Protein AF-A0A4U0WT68-F1 (afdb_monomer)

Solvent-accessible surface area (backbone atoms only — not comparable to full-atom values): 8022 Å² total; per-residue (Å²): 133,86,42,60,39,76,16,53,36,69,42,8,22,50,36,55,20,51,53,49,42,32,51,44,31,33,75,77,68,73,50,48,99,60,78,65,64,51,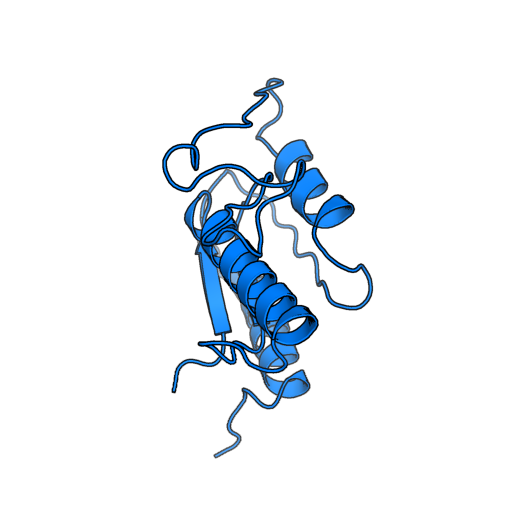65,46,65,42,76,22,41,46,52,36,45,24,89,48,85,81,48,56,47,96,68,36,34,51,66,93,40,69,89,49,73,76,79,83,84,77,66,94,48,58,72,42,35,50,46,27,50,73,75,75,43,59,81,91,79,60,84,92,83,87,75,97,72,71,99,65,83,78,82,53,64,80,52,43,55,65,51,50,55,56,53,54,48,52,27,49,78,60,68,61,51,81,83,129

pLDDT: mean 89.85, std 10.81, range [50.69, 98.0]

Secondary structure (DSSP, 8-state):
---EEEEETHHHHHHHHHHHHHHHHHHHHS--S----EEEEES--SSEEE-STTT--TTEEEGGGTT------SS-SHHHHHHHHHHHS-TTS------S-SSS---SHHHHHHHHHHHHHHHHHTT-----

Nearest PDB structures (foldseek):
  1kyv-assembly1_E  TM=3.734E-01  e=6.708E+00  Schizosaccharomyces pombe
  1kz1-assembly1_C  TM=3.435E-01  e=7.633E+00  Schizosaccharomyces pombe

InterPro domains:
  IPR005645 Serine hydrolase domain [PF03959] (1-114)
  IPR029058 Alpha/Beta hydrolase fold [G3DSA:3.40.50.1820] (1-127)
  IPR050593 Lovastatin nonaketide synthase thioesterase [PTHR48070] (1-123)

Radius of gyration: 15.25 Å; Cα contacts (8 Å, |Δi|>4): 169; chains: 1; bounding box: 46×28×42 Å

Structure (mmCIF, N/CA/C/O backbone):
data_AF-A0A4U0WT68-F1
#
_entry.id   AF-A0A4U0WT68-F1
#
loop_
_atom_site.group_PDB
_atom_site.id
_atom_site.type_symbol
_atom_site.label_atom_id
_atom_site.label_alt_id
_atom_site.label_comp_id
_atom_site.label_asym_id
_atom_site.label_entity_id
_atom_site.label_seq_id
_atom_site.pdbx_PDB_ins_code
_atom_site.Cartn_x
_atom_site.Cartn_y
_atom_site.Cartn_z
_atom_site.occupancy
_atom_site.B_iso_or_equiv
_atom_site.auth_seq_id
_atom_site.auth_comp_id
_atom_site.auth_asym_id
_atom_site.auth_atom_id
_atom_site.pdbx_PDB_model_num
ATOM 1 N N . PRO A 1 1 ? -17.561 8.063 -5.131 1.00 72.44 1 PRO A N 1
ATOM 2 C CA . PRO A 1 1 ? -16.530 8.262 -4.079 1.00 72.44 1 PRO A CA 1
ATOM 3 C C . PRO A 1 1 ? -15.231 7.573 -4.514 1.00 72.44 1 PRO A C 1
ATOM 5 O O . PRO A 1 1 ? -15.295 6.696 -5.372 1.00 72.44 1 PRO A O 1
ATOM 8 N N . TRP A 1 2 ? -14.079 7.973 -3.969 1.00 83.56 2 TRP A N 1
ATOM 9 C CA . TRP A 1 2 ? -12.798 7.309 -4.238 1.00 83.56 2 TRP A CA 1
ATOM 10 C C . TRP A 1 2 ? -12.753 5.946 -3.540 1.00 83.56 2 TRP A C 1
ATOM 12 O O . TRP A 1 2 ? -13.122 5.848 -2.375 1.00 83.56 2 TRP A O 1
ATOM 22 N N . VAL A 1 3 ? -12.321 4.907 -4.256 1.00 91.00 3 VAL A N 1
ATOM 23 C CA . VAL A 1 3 ? -12.388 3.503 -3.797 1.00 91.00 3 VAL A CA 1
ATOM 24 C C . VAL A 1 3 ? -11.017 2.846 -3.641 1.00 91.00 3 VAL A C 1
ATOM 26 O O . VAL A 1 3 ? -10.904 1.816 -2.988 1.00 91.00 3 VAL A O 1
ATOM 29 N N . GLY A 1 4 ? -9.962 3.442 -4.192 1.00 95.38 4 GLY A N 1
ATOM 30 C CA . GLY A 1 4 ? -8.603 2.929 -4.076 1.00 95.38 4 GLY A CA 1
ATOM 31 C C . GLY A 1 4 ? -7.564 4.040 -4.148 1.00 95.38 4 GLY A C 1
ATOM 32 O O . GLY A 1 4 ? -7.859 5.158 -4.575 1.00 95.38 4 GLY A O 1
ATOM 33 N N . LEU A 1 5 ? -6.351 3.717 -3.712 1.00 97.44 5 LEU A N 1
ATOM 34 C CA . LEU A 1 5 ? -5.210 4.630 -3.668 1.00 97.44 5 LEU A CA 1
ATOM 35 C C . LEU A 1 5 ? -4.179 4.250 -4.731 1.00 97.44 5 LEU A C 1
ATOM 37 O O . LEU A 1 5 ? -3.988 3.074 -5.027 1.00 97.44 5 LEU A O 1
ATOM 41 N N . LEU A 1 6 ? -3.462 5.232 -5.270 1.00 97.00 6 LEU A N 1
ATOM 42 C CA . LEU A 1 6 ? -2.284 4.998 -6.101 1.00 97.00 6 LEU A CA 1
ATOM 43 C C . LEU A 1 6 ? -1.164 5.905 -5.622 1.00 97.00 6 LEU A C 1
ATOM 45 O O . LEU A 1 6 ? -1.351 7.111 -5.470 1.00 97.00 6 LEU A O 1
ATOM 49 N N . GLY A 1 7 ? 0.008 5.322 -5.408 1.00 97.00 7 GLY A N 1
ATOM 50 C CA . GLY A 1 7 ? 1.178 6.064 -4.981 1.00 97.00 7 GLY A CA 1
ATOM 51 C C . GLY A 1 7 ? 2.436 5.608 -5.699 1.00 97.00 7 GLY A C 1
ATOM 52 O O . GLY A 1 7 ? 2.591 4.430 -6.010 1.00 97.00 7 GLY A O 1
ATOM 53 N N . PHE A 1 8 ? 3.352 6.549 -5.925 1.00 95.06 8 PHE A N 1
ATOM 54 C CA . PHE A 1 8 ? 4.699 6.282 -6.419 1.00 95.06 8 PHE A CA 1
ATOM 55 C C . PHE A 1 8 ? 5.744 6.736 -5.396 1.00 95.06 8 PHE A C 1
ATOM 57 O O . PHE A 1 8 ? 5.611 7.820 -4.825 1.00 95.06 8 PHE A O 1
ATOM 64 N N . SER A 1 9 ? 6.792 5.939 -5.168 1.00 91.75 9 SER A N 1
ATOM 65 C CA . SER A 1 9 ? 7.883 6.273 -4.241 1.00 91.75 9 SER A CA 1
ATOM 66 C C . SER A 1 9 ? 7.346 6.588 -2.830 1.00 91.75 9 SER A C 1
ATOM 68 O O . SER A 1 9 ? 6.708 5.740 -2.204 1.00 91.75 9 SER A O 1
ATOM 70 N N . GLN A 1 10 ? 7.527 7.807 -2.318 1.00 92.25 10 GLN A N 1
ATOM 71 C CA . GLN A 1 10 ? 6.943 8.232 -1.039 1.00 92.25 10 GLN A CA 1
ATOM 72 C C . GLN A 1 10 ? 5.408 8.245 -1.054 1.00 92.25 10 GLN A C 1
ATOM 74 O O . GLN A 1 10 ? 4.788 7.917 -0.047 1.00 92.25 10 GLN A O 1
ATOM 79 N N . GLY A 1 11 ? 4.782 8.524 -2.199 1.00 96.19 11 GLY A N 1
ATOM 80 C CA . GLY A 1 11 ? 3.331 8.414 -2.346 1.00 96.19 11 GLY A CA 1
ATOM 81 C C . GLY A 1 11 ? 2.835 6.979 -2.157 1.00 96.19 11 GLY A C 1
ATOM 82 O O . GLY A 1 11 ? 1.773 6.773 -1.584 1.00 96.19 11 GLY A O 1
ATOM 83 N N . ALA A 1 12 ? 3.614 5.972 -2.574 1.00 96.19 12 ALA A N 1
ATOM 84 C CA . ALA A 1 12 ? 3.280 4.568 -2.316 1.00 96.19 12 ALA A CA 1
ATOM 85 C C . ALA A 1 12 ? 3.378 4.248 -0.818 1.00 96.19 12 ALA A C 1
ATOM 87 O O . ALA A 1 12 ? 2.513 3.566 -0.275 1.00 96.19 12 ALA A O 1
ATOM 88 N N . LYS A 1 13 ? 4.388 4.797 -0.129 1.00 95.31 13 LYS A N 1
ATOM 89 C CA . LYS A 1 13 ? 4.495 4.693 1.332 1.00 95.31 13 LYS A CA 1
ATOM 90 C C . LYS A 1 13 ? 3.254 5.292 2.008 1.00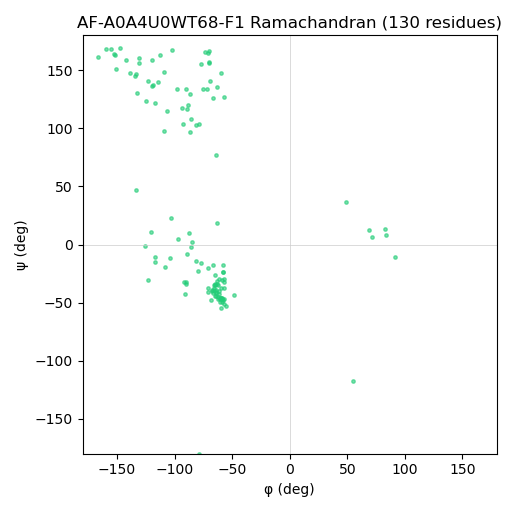 95.31 13 LYS A C 1
ATOM 92 O O . LYS A 1 13 ? 2.667 4.629 2.857 1.00 95.31 13 LYS A O 1
ATOM 97 N N . LEU 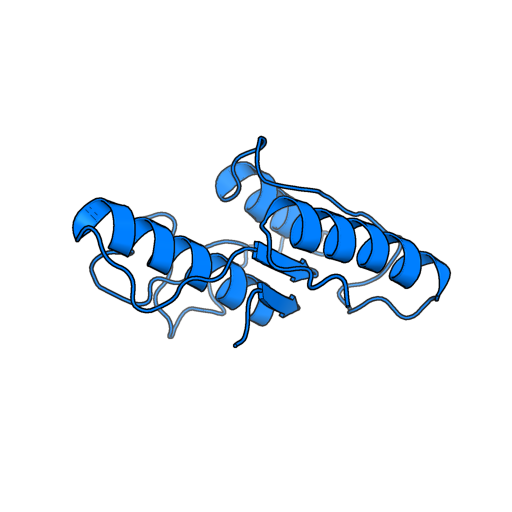A 1 14 ? 2.803 6.479 1.593 1.00 96.56 14 LEU A N 1
ATOM 98 C CA . LEU A 1 14 ? 1.568 7.093 2.107 1.00 96.56 14 LEU A CA 1
ATOM 99 C C . LEU A 1 14 ? 0.331 6.233 1.831 1.00 96.56 14 LEU A C 1
ATOM 101 O O . LEU A 1 14 ? -0.450 5.995 2.746 1.00 96.56 14 LEU A O 1
ATOM 105 N N . ALA A 1 15 ? 0.175 5.726 0.606 1.00 97.94 15 ALA A N 1
ATOM 106 C CA . ALA A 1 15 ? -0.972 4.903 0.230 1.00 97.94 15 ALA A CA 1
ATOM 107 C C . ALA A 1 15 ? -1.080 3.626 1.081 1.00 97.94 15 ALA A C 1
ATOM 109 O O . ALA A 1 15 ? -2.149 3.320 1.603 1.00 97.94 15 ALA A O 1
ATOM 110 N N . ALA A 1 16 ? 0.034 2.917 1.279 1.00 97.25 16 ALA A N 1
ATOM 111 C CA . ALA A 1 16 ? 0.079 1.745 2.153 1.00 97.25 16 ALA A CA 1
ATOM 112 C C . ALA A 1 16 ? -0.197 2.109 3.622 1.00 97.25 16 ALA A C 1
ATOM 114 O O . ALA A 1 16 ? -0.912 1.398 4.322 1.00 97.25 16 ALA A O 1
ATOM 115 N N . SER A 1 17 ? 0.330 3.248 4.073 1.00 97.00 17 SER A N 1
ATOM 116 C CA . SER A 1 17 ? 0.146 3.731 5.446 1.00 97.00 17 SER A CA 1
ATOM 117 C C . SER A 1 17 ? -1.307 4.099 5.741 1.00 97.00 17 SER A C 1
ATOM 119 O O . SER A 1 17 ? -1.772 3.871 6.849 1.00 97.00 17 SER A O 1
ATOM 121 N N . LEU A 1 18 ? -2.041 4.630 4.757 1.00 97.44 18 LEU A N 1
ATOM 122 C CA . LEU A 1 18 ? -3.464 4.948 4.907 1.00 97.44 18 LEU A CA 1
ATOM 123 C C . LEU A 1 18 ? -4.314 3.683 5.056 1.00 97.44 18 LEU A C 1
ATOM 125 O O . LEU A 1 18 ? -5.217 3.663 5.886 1.00 97.44 18 LEU A O 1
ATOM 129 N N . LEU A 1 19 ? -4.007 2.617 4.307 1.00 97.44 19 LEU A N 1
ATOM 130 C CA . LEU A 1 19 ? -4.672 1.324 4.506 1.00 97.44 19 LEU A CA 1
ATOM 131 C C . LEU A 1 19 ? -4.368 0.738 5.887 1.00 97.44 19 LEU A C 1
ATOM 133 O O . LEU A 1 19 ? -5.270 0.231 6.546 1.00 97.44 19 LEU A O 1
ATOM 137 N N . TYR A 1 20 ? -3.118 0.844 6.342 1.00 97.19 20 TYR A N 1
ATOM 138 C CA . TYR A 1 20 ? -2.732 0.391 7.675 1.00 97.19 20 TYR A CA 1
ATOM 139 C C . TYR A 1 20 ? -3.420 1.201 8.785 1.00 97.19 20 TYR A C 1
ATOM 141 O O . TYR A 1 20 ? -3.957 0.622 9.722 1.00 97.19 20 TYR A O 1
ATOM 149 N N . GLU A 1 21 ? -3.484 2.528 8.664 1.00 97.44 21 GLU A N 1
ATOM 150 C CA . GLU A 1 21 ? -4.239 3.385 9.585 1.00 97.44 21 GLU A CA 1
ATOM 151 C C . GLU A 1 21 ? -5.719 2.982 9.627 1.00 97.44 21 GLU A C 1
ATOM 153 O O . GLU A 1 21 ? -6.260 2.776 10.711 1.00 97.44 21 GLU A O 1
ATOM 158 N N . GLN A 1 22 ? -6.352 2.789 8.463 1.00 97.31 22 GLN A N 1
ATOM 159 C CA . GLN A 1 22 ? -7.736 2.321 8.362 1.00 97.31 22 GLN A CA 1
ATOM 160 C C . GLN A 1 22 ? -7.931 0.971 9.068 1.00 97.31 22 GLN A C 1
ATOM 162 O O . GLN A 1 22 ? -8.871 0.822 9.847 1.00 97.31 22 GLN A O 1
ATOM 167 N N . GLN A 1 23 ? -7.040 0.002 8.836 1.00 97.25 23 GLN A N 1
ATOM 168 C CA . GLN A 1 23 ? -7.086 -1.303 9.496 1.00 97.25 23 GLN A CA 1
ATOM 169 C C . GLN A 1 23 ? -7.004 -1.158 11.021 1.00 97.25 23 GLN A C 1
ATOM 171 O O . GLN A 1 23 ? -7.847 -1.691 11.739 1.00 97.25 23 GLN A O 1
ATOM 176 N N . ILE A 1 24 ? -6.034 -0.390 11.519 1.00 97.81 24 ILE A N 1
ATOM 177 C CA . ILE A 1 24 ? -5.828 -0.204 12.957 1.00 97.81 24 ILE A CA 1
ATOM 178 C C . ILE A 1 24 ? -7.003 0.531 13.614 1.00 97.81 24 ILE A C 1
ATOM 180 O O . ILE A 1 24 ? -7.402 0.176 14.725 1.00 97.81 24 ILE A O 1
ATOM 184 N N . GLN A 1 25 ? -7.582 1.536 12.953 1.00 97.94 25 GLN A N 1
ATOM 185 C CA . GLN A 1 25 ? -8.784 2.211 13.444 1.00 97.94 25 GLN A CA 1
ATOM 186 C C . GLN A 1 25 ? -9.969 1.241 13.523 1.00 97.94 25 GLN A C 1
ATOM 188 O O . GLN A 1 25 ? -10.633 1.174 14.560 1.00 97.94 25 GLN A O 1
ATOM 193 N N . MET A 1 26 ? -10.187 0.424 12.487 1.00 97.88 26 MET A N 1
ATOM 194 C CA . MET A 1 26 ? -11.223 -0.611 12.508 1.00 97.88 26 MET A CA 1
ATOM 195 C C . MET A 1 26 ? -11.012 -1.614 13.648 1.00 97.88 26 MET A C 1
ATOM 197 O O . MET A 1 26 ? -11.954 -1.884 14.389 1.00 97.88 26 MET A O 1
ATOM 201 N N . GLU A 1 27 ? -9.795 -2.128 13.836 1.00 97.56 27 GLU A N 1
ATOM 202 C CA . GLU A 1 27 ? -9.478 -3.107 14.886 1.00 97.56 27 GLU A CA 1
ATOM 203 C C . GLU A 1 27 ? -9.652 -2.540 16.301 1.00 97.56 27 GLU A C 1
ATOM 205 O O . GLU A 1 27 ? -10.164 -3.225 17.186 1.00 97.56 27 GLU A O 1
ATOM 210 N N . LYS A 1 28 ? -9.229 -1.291 16.535 1.00 97.25 28 LYS A N 1
ATOM 211 C CA . LYS A 1 28 ? -9.206 -0.696 17.882 1.00 97.25 28 LYS A CA 1
ATOM 212 C C . LYS A 1 28 ? -10.488 0.036 18.259 1.00 97.25 28 LYS A C 1
ATOM 214 O O . LYS A 1 28 ? -10.827 0.088 19.438 1.00 97.25 28 LYS A O 1
ATOM 219 N N . LEU A 1 29 ? -11.166 0.645 17.289 1.00 98.00 29 LEU A N 1
ATOM 220 C CA . LEU A 1 29 ? -12.319 1.520 17.521 1.00 98.00 29 LEU A CA 1
ATOM 221 C C . LEU A 1 29 ? -13.619 0.988 16.909 1.00 98.00 29 LEU A C 1
ATOM 223 O O . LEU A 1 29 ? -14.678 1.560 17.163 1.00 98.00 29 LEU A O 1
ATOM 227 N N . GLY A 1 30 ? -13.557 -0.054 16.075 1.00 97.88 30 GLY A N 1
ATOM 228 C CA . GLY A 1 30 ? -14.711 -0.565 15.328 1.00 97.88 30 GLY A CA 1
ATOM 229 C C . GLY A 1 30 ? -15.184 0.354 14.195 1.00 97.88 30 GLY A C 1
ATOM 230 O O . GLY A 1 30 ? -16.231 0.099 13.604 1.00 97.88 30 GLY A O 1
ATOM 231 N N . LYS A 1 31 ? -14.446 1.431 13.900 1.00 97.50 31 LYS A N 1
ATOM 232 C CA . LYS A 1 31 ? -14.735 2.389 12.827 1.00 97.50 31 LYS A CA 1
ATOM 233 C C . LYS A 1 31 ? -13.444 3.018 12.310 1.00 97.50 31 LYS A C 1
ATOM 235 O O . LYS A 1 31 ? -12.513 3.196 13.091 1.00 97.50 31 LYS A O 1
ATOM 240 N N . ALA A 1 32 ? -13.434 3.413 11.041 1.00 96.31 32 ALA A N 1
ATOM 241 C CA . ALA A 1 32 ? -12.354 4.171 10.422 1.00 96.31 32 ALA A CA 1
ATOM 242 C C . ALA A 1 32 ? -12.896 5.388 9.665 1.00 96.31 32 ALA A C 1
ATOM 244 O O . ALA A 1 32 ? -14.055 5.403 9.247 1.00 96.31 32 ALA A O 1
ATOM 245 N N . ASP A 1 33 ? -12.045 6.394 9.476 1.00 93.44 33 ASP A N 1
ATOM 246 C CA . ASP A 1 33 ? -12.397 7.623 8.749 1.00 93.44 33 ASP A CA 1
ATOM 247 C C . ASP A 1 33 ? -12.550 7.399 7.233 1.00 93.44 33 ASP A C 1
ATOM 249 O O . ASP A 1 33 ? -13.167 8.200 6.527 1.00 93.44 33 ASP A O 1
ATOM 253 N N . THR A 1 34 ? -11.975 6.308 6.721 1.00 93.06 34 THR A N 1
ATOM 254 C CA . THR A 1 34 ? -11.961 5.944 5.302 1.00 93.06 34 THR A CA 1
ATOM 255 C C . THR A 1 34 ? -12.392 4.499 5.089 1.00 93.06 34 THR A C 1
ATOM 257 O O . THR A 1 34 ? -12.327 3.673 5.995 1.00 93.06 34 THR A O 1
ATOM 260 N N . ASP A 1 35 ? -12.804 4.194 3.858 1.00 94.94 35 ASP A N 1
ATOM 261 C CA . ASP A 1 35 ? -13.186 2.847 3.421 1.00 94.94 35 ASP A CA 1
ATOM 262 C C . ASP A 1 35 ? -12.533 2.512 2.065 1.00 94.94 35 ASP A C 1
ATOM 264 O O . ASP A 1 35 ? -13.177 2.081 1.104 1.00 94.94 35 ASP A O 1
ATOM 268 N N . TYR A 1 36 ? -11.228 2.789 1.956 1.00 96.94 36 TYR A N 1
ATOM 269 C CA . TYR A 1 36 ? -10.445 2.406 0.785 1.00 96.94 36 TYR A CA 1
ATOM 270 C C . TYR A 1 36 ? -10.416 0.886 0.665 1.00 96.94 36 TYR A C 1
ATOM 272 O O . TYR A 1 36 ? -10.190 0.171 1.642 1.00 96.94 36 TYR A O 1
ATOM 280 N N . LYS A 1 37 ? -10.617 0.402 -0.558 1.00 96.31 37 LYS A N 1
ATOM 281 C CA . LYS A 1 37 ? -10.732 -1.023 -0.863 1.00 96.31 37 LYS A CA 1
ATOM 282 C C . LYS A 1 37 ? -9.402 -1.664 -1.233 1.00 96.31 37 LYS A C 1
ATOM 284 O O . LYS A 1 37 ? -9.194 -2.838 -0.957 1.00 96.31 37 LYS A O 1
ATOM 289 N N . PHE A 1 38 ? -8.505 -0.906 -1.860 1.00 97.25 38 PHE A N 1
ATOM 290 C CA . PHE A 1 38 ? -7.174 -1.371 -2.246 1.00 97.25 38 PHE A CA 1
ATOM 291 C C . PHE A 1 38 ? -6.212 -0.198 -2.485 1.00 97.25 38 PHE A C 1
ATOM 293 O O . PHE A 1 38 ? -6.626 0.959 -2.602 1.00 97.25 38 PHE A O 1
ATOM 300 N N . ALA A 1 39 ? -4.919 -0.501 -2.607 1.00 97.81 39 ALA A N 1
ATOM 301 C CA . ALA A 1 39 ? -3.896 0.458 -3.007 1.00 97.81 39 ALA A CA 1
ATOM 302 C C . ALA A 1 39 ? -2.965 -0.123 -4.079 1.00 97.81 39 ALA A C 1
ATOM 304 O O . ALA A 1 39 ? -2.645 -1.309 -4.073 1.00 97.81 39 ALA A O 1
ATOM 305 N N . VAL A 1 40 ? -2.498 0.742 -4.976 1.00 97.38 40 VAL A N 1
ATOM 306 C CA . VAL A 1 40 ? -1.484 0.460 -5.994 1.00 97.38 40 VAL A CA 1
ATOM 307 C C . VAL A 1 40 ? -0.183 1.131 -5.570 1.00 97.38 40 VAL A C 1
ATOM 309 O O . VAL A 1 40 ? -0.096 2.359 -5.495 1.00 97.38 40 VAL A O 1
ATOM 312 N N . LEU A 1 41 ? 0.831 0.317 -5.282 1.00 97.12 41 LEU A N 1
ATOM 313 C CA . LEU A 1 41 ? 2.097 0.762 -4.702 1.00 97.12 41 LEU A CA 1
ATOM 314 C C . LEU A 1 41 ? 3.219 0.659 -5.740 1.00 97.12 41 LEU A C 1
ATOM 316 O O . LEU A 1 41 ? 3.796 -0.405 -5.946 1.00 97.12 41 LEU A O 1
ATOM 320 N N . LEU A 1 42 ? 3.552 1.767 -6.399 1.00 95.06 42 LEU A N 1
ATOM 321 C CA . LEU A 1 42 ? 4.604 1.802 -7.415 1.00 95.06 42 LEU A CA 1
ATOM 322 C C . LEU A 1 42 ? 5.936 2.219 -6.786 1.00 95.06 42 LEU A C 1
ATOM 324 O O . LEU A 1 42 ? 6.069 3.333 -6.280 1.00 95.06 42 LEU A O 1
ATOM 328 N N . ALA A 1 43 ? 6.936 1.336 -6.824 1.00 91.88 43 ALA A N 1
ATOM 329 C CA . ALA A 1 43 ? 8.272 1.597 -6.276 1.00 91.88 43 ALA A CA 1
ATOM 330 C C . ALA A 1 43 ? 8.247 2.166 -4.834 1.00 91.88 43 ALA A C 1
ATOM 332 O O . ALA A 1 43 ? 9.040 3.038 -4.468 1.00 91.88 43 ALA A O 1
ATOM 333 N N . GLY A 1 44 ? 7.303 1.692 -4.013 1.00 91.81 44 GLY A N 1
ATOM 334 C CA . GLY A 1 44 ? 7.169 2.072 -2.607 1.00 91.81 44 GLY A CA 1
ATOM 335 C C . GLY A 1 44 ? 8.197 1.389 -1.719 1.00 91.81 44 GLY A C 1
ATOM 336 O O . GLY A 1 44 ? 8.712 0.326 -2.055 1.00 91.81 44 GLY A O 1
ATOM 337 N N . ARG A 1 45 ? 8.520 1.993 -0.577 1.00 89.69 45 ARG A N 1
ATOM 338 C CA . ARG A 1 45 ? 9.522 1.466 0.360 1.00 89.69 45 ARG A CA 1
ATOM 339 C C . ARG A 1 45 ? 8.994 1.537 1.788 1.00 89.69 45 ARG A C 1
ATOM 341 O O . ARG A 1 45 ? 8.297 2.488 2.131 1.00 89.69 45 ARG A O 1
ATOM 348 N N . SER A 1 46 ? 9.357 0.553 2.604 1.00 87.94 46 SER A N 1
ATOM 349 C CA . SER A 1 46 ? 9.177 0.566 4.060 1.00 87.94 46 SER A CA 1
ATOM 350 C C . SER A 1 46 ? 10.123 1.577 4.732 1.00 87.94 46 SER A C 1
ATOM 352 O O . SER A 1 46 ? 11.097 1.990 4.094 1.00 87.94 46 SER A O 1
ATOM 354 N N . PRO A 1 47 ? 9.923 1.935 6.014 1.00 92.19 47 PRO A N 1
ATOM 355 C CA . PRO A 1 47 ? 8.775 1.621 6.884 1.00 92.19 47 PRO A CA 1
ATOM 356 C C . PRO A 1 47 ? 7.512 2.417 6.521 1.00 92.19 47 PRO A C 1
ATOM 358 O O . PRO A 1 47 ? 7.597 3.392 5.774 1.00 92.19 47 PRO A O 1
ATOM 361 N N . LEU A 1 48 ? 6.349 2.003 7.040 1.00 94.56 48 LEU A N 1
ATOM 362 C CA . LEU A 1 48 ? 5.098 2.770 6.923 1.00 94.56 48 LEU A CA 1
ATOM 363 C C . LEU A 1 48 ? 5.132 4.034 7.793 1.00 94.56 48 LEU A C 1
ATOM 365 O O . LEU A 1 48 ? 5.964 4.168 8.684 1.00 94.56 48 LEU A O 1
ATOM 369 N N . VAL A 1 49 ? 4.217 4.961 7.540 1.00 95.69 49 VAL A N 1
ATOM 370 C CA . VAL A 1 49 ? 4.019 6.184 8.319 1.00 95.69 49 VAL A CA 1
ATOM 371 C C . VAL A 1 49 ? 2.869 5.971 9.301 1.00 95.69 49 VAL A C 1
ATOM 373 O O . VAL A 1 49 ? 1.818 5.462 8.927 1.00 95.69 49 VAL A O 1
ATOM 376 N N . SER A 1 50 ? 3.065 6.373 10.552 1.00 95.56 50 SER A N 1
ATOM 377 C CA . SER A 1 50 ? 1.980 6.472 11.533 1.00 95.56 50 SER A CA 1
ATOM 378 C C . SER A 1 50 ? 1.308 7.842 11.425 1.00 95.56 50 SER A C 1
ATOM 380 O O . SER A 1 50 ? 1.992 8.871 11.415 1.00 95.56 50 SER A O 1
ATOM 382 N N . PHE A 1 51 ? -0.023 7.864 11.328 1.00 95.38 51 PHE A N 1
ATOM 383 C CA . PHE A 1 51 ? -0.807 9.104 11.253 1.00 95.38 51 PHE A CA 1
ATOM 384 C C . PHE A 1 51 ? -1.520 9.447 12.564 1.00 95.38 51 PHE A C 1
ATOM 386 O O . PHE A 1 51 ? -1.990 10.571 12.728 1.00 95.38 51 PHE A O 1
ATOM 393 N N . SER A 1 52 ? -1.555 8.517 13.518 1.00 95.25 52 SER A N 1
ATOM 394 C CA . SER A 1 52 ? -2.137 8.716 14.843 1.00 95.25 52 SER A CA 1
ATOM 395 C C . SER A 1 52 ? -1.381 7.910 15.902 1.00 95.25 52 SER A C 1
ATOM 397 O O . SER A 1 52 ? -0.576 7.036 15.582 1.00 95.25 52 SER A O 1
ATOM 399 N N . GLU A 1 53 ? -1.663 8.160 17.185 1.00 95.75 53 GLU A N 1
ATOM 400 C CA . GLU A 1 53 ? -1.151 7.315 18.278 1.00 95.75 53 GLU A CA 1
ATOM 401 C C . GLU A 1 53 ? -1.578 5.846 18.135 1.00 95.75 53 GLU A C 1
ATOM 403 O O . GLU A 1 53 ? -0.908 4.955 18.652 1.00 95.75 53 GLU A O 1
ATOM 408 N N . LEU A 1 54 ? -2.676 5.570 17.422 1.00 95.56 54 LEU A N 1
ATOM 409 C CA . LEU A 1 54 ? -3.195 4.216 17.272 1.00 95.56 54 LEU A CA 1
ATOM 410 C C . LEU A 1 54 ? -2.296 3.365 16.379 1.00 95.56 54 LEU A C 1
ATOM 412 O O . LEU A 1 54 ? -2.079 2.197 16.701 1.00 95.56 54 LEU A O 1
ATOM 416 N N . SER A 1 55 ? -1.778 3.925 15.286 1.00 95.25 55 SER A N 1
ATOM 417 C CA . SER A 1 55 ? -0.965 3.196 14.306 1.00 95.25 55 SER A CA 1
ATOM 418 C C . SER A 1 55 ? 0.529 3.194 14.618 1.00 95.25 55 SER A C 1
ATOM 420 O O . SER A 1 55 ? 1.279 2.445 13.986 1.00 95.25 55 SER A O 1
ATOM 422 N N . LYS A 1 56 ? 0.981 3.966 15.615 1.00 95.94 56 LYS A N 1
ATOM 423 C CA . LYS A 1 56 ? 2.380 3.952 16.055 1.00 95.94 56 LYS A CA 1
ATOM 424 C C . LYS A 1 56 ? 2.826 2.550 16.465 1.00 95.94 56 LYS A C 1
ATOM 426 O O . LYS A 1 56 ? 2.232 1.900 17.321 1.00 95.94 56 LYS A O 1
ATOM 431 N N . SER A 1 57 ? 3.931 2.114 15.875 1.00 91.88 57 SER A N 1
ATOM 432 C CA . SER A 1 57 ? 4.634 0.883 16.230 1.00 91.88 57 SER A CA 1
ATOM 433 C C . SER A 1 57 ? 6.114 0.969 15.827 1.00 91.88 57 SER A C 1
ATOM 435 O O . SER A 1 57 ? 6.479 1.840 15.029 1.00 91.88 57 SER A O 1
ATOM 437 N N . PRO A 1 58 ? 6.972 0.039 16.286 1.00 90.19 58 PRO A N 1
ATOM 438 C CA . PRO A 1 58 ? 8.357 -0.063 15.814 1.00 90.19 58 PRO A CA 1
ATOM 439 C C . PRO A 1 58 ? 8.497 -0.284 14.298 1.00 90.19 58 PRO A C 1
ATOM 441 O O . PRO A 1 58 ? 9.571 -0.072 13.743 1.00 90.19 58 PRO A O 1
ATOM 444 N N . ALA A 1 59 ? 7.426 -0.707 13.617 1.00 87.69 59 ALA A N 1
ATOM 445 C CA . ALA A 1 59 ? 7.406 -0.889 12.169 1.00 87.69 59 ALA A CA 1
ATOM 446 C C . ALA A 1 59 ? 7.065 0.406 11.401 1.00 87.69 59 ALA A C 1
ATOM 448 O O . ALA A 1 59 ? 7.052 0.390 10.167 1.00 87.69 59 ALA A O 1
ATOM 449 N N . THR A 1 60 ? 6.796 1.515 12.098 1.00 92.88 60 THR A N 1
ATOM 450 C CA . THR A 1 60 ? 6.385 2.799 11.508 1.00 92.88 60 THR A CA 1
ATOM 451 C C . THR A 1 60 ? 7.355 3.936 11.823 1.00 92.88 60 THR A C 1
ATOM 453 O O . THR A 1 60 ? 8.079 3.892 12.812 1.00 92.88 60 THR A O 1
ATOM 456 N N . VAL A 1 61 ? 7.326 4.985 11.002 1.00 93.56 61 VAL A N 1
ATOM 457 C CA . VAL A 1 61 ? 7.971 6.283 11.255 1.00 93.56 61 VAL A CA 1
ATOM 458 C C . VAL A 1 61 ? 6.926 7.381 11.453 1.00 93.56 61 VAL A C 1
ATOM 460 O O . VAL A 1 61 ? 5.755 7.222 11.098 1.00 93.56 61 VAL A O 1
ATOM 463 N N . ALA A 1 62 ? 7.342 8.510 12.025 1.00 92.44 62 ALA A N 1
ATOM 464 C CA . ALA A 1 62 ? 6.507 9.707 12.094 1.00 92.44 62 ALA A CA 1
ATOM 465 C C . ALA A 1 62 ? 6.324 10.336 10.701 1.00 92.44 62 ALA A C 1
ATOM 467 O O . ALA A 1 62 ? 7.170 10.178 9.822 1.00 92.44 62 ALA A O 1
ATOM 468 N N . ALA A 1 63 ? 5.260 11.120 10.508 1.00 89.06 63 ALA A N 1
ATOM 469 C CA . ALA A 1 63 ? 4.995 11.794 9.233 1.00 89.06 63 ALA A CA 1
ATOM 470 C C . ALA A 1 63 ? 6.143 12.715 8.771 1.00 89.06 63 ALA A C 1
ATOM 472 O O . ALA A 1 63 ? 6.483 12.726 7.589 1.00 89.06 63 ALA A O 1
ATOM 473 N N . GLY A 1 64 ? 6.801 13.420 9.700 1.00 88.75 64 GLY A N 1
ATOM 474 C CA . GLY A 1 64 ? 7.985 14.243 9.401 1.00 88.75 64 GLY A CA 1
ATOM 475 C C . GLY A 1 64 ? 9.220 13.435 8.976 1.00 88.75 64 GLY A C 1
ATOM 476 O O . GLY A 1 64 ? 10.121 13.975 8.344 1.00 88.75 64 GLY A O 1
ATOM 477 N N . ALA A 1 65 ? 9.222 12.133 9.259 1.00 88.50 65 ALA A N 1
ATOM 478 C CA . ALA A 1 65 ? 10.284 11.181 8.962 1.00 88.50 65 ALA A CA 1
ATOM 479 C C . ALA A 1 65 ? 9.944 10.299 7.742 1.00 88.50 65 ALA A C 1
ATOM 481 O O . ALA A 1 65 ? 10.474 9.202 7.578 1.00 88.50 65 ALA A O 1
ATOM 482 N N . ILE A 1 66 ? 9.056 10.746 6.843 1.00 86.44 66 ILE A N 1
ATOM 483 C CA . ILE A 1 66 ? 8.679 9.983 5.636 1.00 86.44 66 ILE A CA 1
ATOM 484 C C . ILE A 1 66 ? 9.886 9.641 4.742 1.00 86.44 66 ILE A C 1
ATOM 486 O O . ILE A 1 66 ? 9.909 8.596 4.075 1.00 86.44 66 ILE A O 1
ATOM 490 N N . 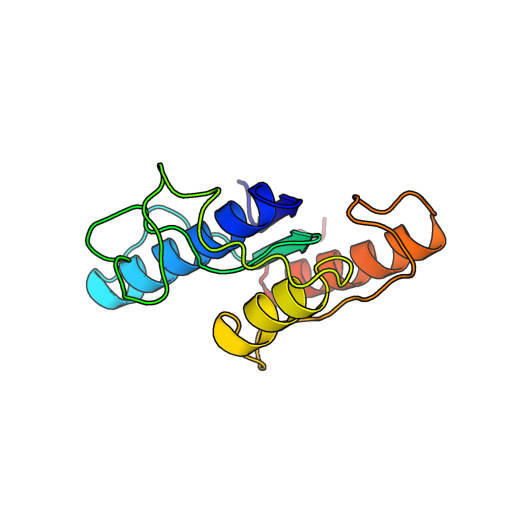SER A 1 67 ? 10.898 10.509 4.776 1.00 83.50 67 SER A N 1
ATOM 491 C CA . SER A 1 67 ? 12.195 10.357 4.118 1.00 83.50 67 SER A CA 1
ATOM 492 C C . SER A 1 67 ? 13.228 9.604 4.970 1.00 83.50 67 SER A C 1
ATOM 494 O O . SER A 1 67 ? 14.402 9.595 4.624 1.00 83.50 67 SER A O 1
ATOM 496 N N . GLU A 1 68 ? 12.844 8.994 6.087 1.00 75.12 68 GLU A N 1
ATOM 497 C CA . GLU A 1 68 ? 13.740 8.200 6.930 1.00 75.12 68 GLU A CA 1
ATOM 498 C C . GLU A 1 68 ? 13.530 6.690 6.718 1.00 75.12 68 GLU A C 1
ATOM 500 O O . GLU A 1 68 ? 12.577 6.239 6.066 1.00 75.12 68 GLU A O 1
ATOM 505 N N . GLY A 1 69 ? 14.468 5.894 7.247 1.00 63.91 69 GLY A N 1
ATOM 506 C CA . GLY A 1 69 ? 14.506 4.438 7.072 1.00 63.91 69 GLY A CA 1
ATOM 507 C C . GLY A 1 69 ? 15.154 3.970 5.762 1.00 63.91 69 GLY A C 1
ATOM 508 O O . GLY A 1 69 ? 15.027 2.799 5.404 1.00 63.91 69 GLY A O 1
ATOM 509 N N . PHE A 1 70 ? 15.849 4.861 5.043 1.00 61.62 70 PHE A N 1
ATOM 510 C CA . PHE A 1 70 ? 16.634 4.511 3.859 1.00 61.62 70 PHE A CA 1
ATOM 511 C C . PHE A 1 70 ? 18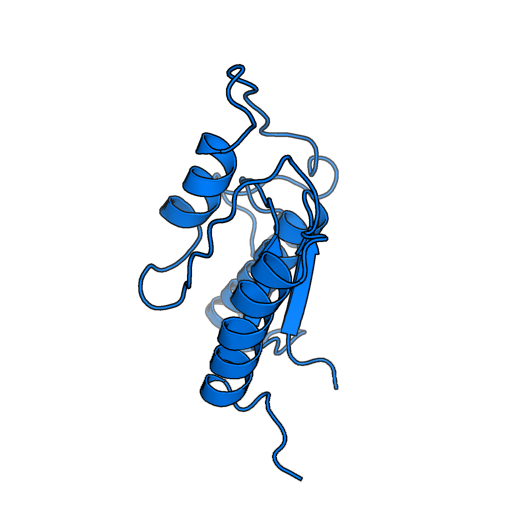.005 3.954 4.260 1.00 61.62 70 PHE A C 1
ATOM 513 O O . PHE A 1 70 ? 18.920 4.711 4.568 1.00 61.62 70 PHE A O 1
ATOM 520 N N . PHE A 1 71 ? 18.174 2.636 4.190 1.00 55.25 71 PHE A N 1
ATOM 521 C CA . PHE A 1 71 ? 19.505 2.053 4.034 1.00 55.25 71 PHE A CA 1
ATOM 522 C C . PHE A 1 71 ? 19.730 1.873 2.535 1.00 55.25 71 PHE A C 1
ATOM 524 O O . PHE A 1 71 ? 19.102 1.027 1.907 1.00 55.25 71 PHE A O 1
ATOM 531 N N . TYR A 1 72 ? 20.531 2.753 1.938 1.00 51.34 72 TYR A N 1
ATOM 532 C CA . TYR A 1 72 ? 20.879 2.665 0.523 1.00 51.34 72 TYR A CA 1
ATOM 533 C C . TYR A 1 72 ? 22.090 1.735 0.403 1.00 51.34 72 TYR A C 1
ATOM 535 O O . TYR A 1 72 ? 23.212 2.162 0.651 1.00 51.34 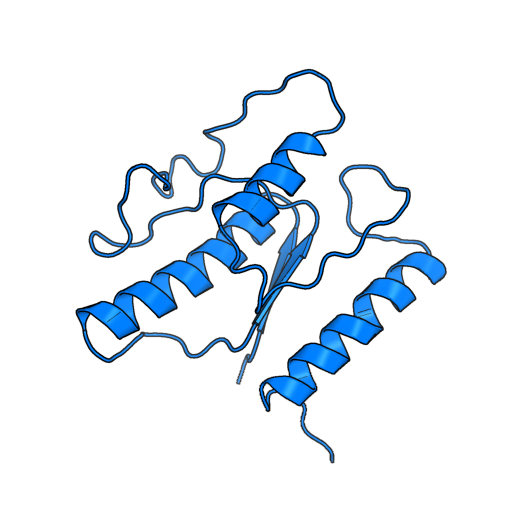72 TYR A O 1
ATOM 543 N N . ASP A 1 73 ? 21.868 0.458 0.090 1.00 55.38 73 ASP A N 1
ATOM 544 C CA . ASP A 1 73 ? 22.952 -0.533 -0.036 1.00 55.38 73 ASP A CA 1
ATOM 545 C C . ASP A 1 73 ? 23.621 -0.555 -1.427 1.00 55.38 73 ASP A C 1
ATOM 547 O O . ASP A 1 73 ? 24.543 -1.332 -1.660 1.00 55.38 73 ASP A O 1
ATOM 551 N N . GLY A 1 74 ? 23.198 0.324 -2.343 1.00 50.69 74 GLY A N 1
ATOM 552 C CA . GLY A 1 74 ? 23.768 0.447 -3.686 1.00 50.69 74 GLY A CA 1
ATOM 553 C C . GLY A 1 74 ? 23.089 -0.409 -4.760 1.00 50.69 74 GLY A C 1
ATOM 554 O O . GLY A 1 74 ? 23.318 -0.147 -5.940 1.00 50.69 74 GLY A O 1
ATOM 555 N N . ASP A 1 75 ? 22.207 -1.351 -4.404 1.00 54.22 75 ASP A N 1
ATOM 556 C CA . ASP A 1 75 ? 21.235 -1.909 -5.352 1.00 54.22 75 ASP A CA 1
ATOM 557 C C . ASP A 1 75 ? 20.181 -0.827 -5.675 1.00 54.22 75 ASP A C 1
ATOM 559 O O . ASP A 1 75 ? 19.959 0.090 -4.880 1.00 54.22 75 ASP A O 1
ATOM 563 N N . ASN A 1 76 ? 19.500 -0.901 -6.824 1.00 61.97 76 ASN A N 1
ATOM 564 C CA . ASN A 1 76 ? 18.531 0.095 -7.329 1.00 61.97 76 ASN A CA 1
ATOM 565 C C . ASN A 1 76 ? 17.274 0.283 -6.433 1.00 61.97 76 ASN A C 1
ATOM 567 O O . ASN A 1 76 ? 16.244 0.798 -6.871 1.00 61.97 76 ASN A O 1
ATOM 571 N N . GLY A 1 77 ? 17.331 -0.129 -5.165 1.00 67.94 77 GLY A N 1
ATOM 572 C CA . GLY A 1 77 ? 16.260 -0.088 -4.182 1.00 67.94 77 GLY A CA 1
ATOM 573 C C . GLY A 1 77 ? 15.304 -1.272 -4.279 1.00 67.94 77 GLY A C 1
ATOM 574 O O . GLY A 1 77 ? 14.293 -1.268 -3.578 1.00 67.94 77 GLY A O 1
ATOM 575 N N . LEU A 1 78 ? 15.604 -2.284 -5.106 1.00 70.56 78 LEU A N 1
ATOM 576 C CA . LEU A 1 78 ? 14.748 -3.457 -5.290 1.00 70.56 78 LEU A CA 1
ATOM 577 C C . LEU A 1 78 ? 14.541 -4.213 -3.976 1.00 70.56 78 LEU A C 1
ATOM 579 O O . LEU A 1 78 ? 13.401 -4.510 -3.611 1.00 70.56 78 LEU A O 1
ATOM 583 N N . HIS A 1 79 ? 15.614 -4.442 -3.216 1.00 78.19 79 HIS A N 1
ATOM 584 C CA . HIS A 1 79 ? 15.526 -5.047 -1.887 1.00 78.19 79 HIS A CA 1
ATOM 585 C C . HIS A 1 79 ? 14.609 -4.244 -0.933 1.00 78.19 79 HIS A C 1
ATOM 587 O O . HIS A 1 79 ? 13.895 -4.840 -0.126 1.00 78.19 79 HIS A O 1
ATOM 593 N N . LEU A 1 80 ? 14.532 -2.909 -1.063 1.00 79.56 80 LEU A N 1
ATOM 594 C CA . LEU A 1 80 ? 13.632 -2.057 -0.264 1.00 79.56 80 LEU A CA 1
ATOM 595 C C . LEU A 1 80 ? 12.160 -2.234 -0.660 1.00 79.56 80 LEU A C 1
ATOM 597 O O . LEU A 1 80 ? 11.286 -2.235 0.209 1.00 79.56 80 LEU A O 1
ATOM 601 N N . HIS A 1 81 ? 11.872 -2.407 -1.954 1.00 84.94 81 HIS A N 1
ATOM 602 C CA . HIS A 1 81 ? 10.524 -2.722 -2.443 1.00 84.94 81 HIS A CA 1
ATOM 603 C C . HIS A 1 81 ? 10.079 -4.112 -1.971 1.00 84.94 81 HIS A C 1
ATOM 605 O O . HIS A 1 81 ? 8.955 -4.288 -1.499 1.00 84.94 81 HIS A O 1
ATOM 611 N N . ARG A 1 82 ? 10.990 -5.091 -2.022 1.00 89.56 82 ARG A N 1
ATOM 612 C CA . ARG A 1 82 ? 10.754 -6.449 -1.513 1.00 89.56 82 ARG A CA 1
ATOM 613 C C . ARG A 1 82 ? 10.548 -6.478 -0.006 1.00 89.56 82 ARG A C 1
ATOM 615 O O . ARG A 1 82 ? 9.717 -7.244 0.468 1.00 89.56 82 ARG A O 1
ATOM 622 N N . ARG A 1 83 ? 11.237 -5.621 0.750 1.00 90.38 83 ARG A N 1
ATOM 623 C CA . ARG A 1 83 ? 11.006 -5.487 2.191 1.00 90.38 83 ARG A CA 1
ATOM 624 C C . ARG A 1 83 ? 9.601 -4.980 2.501 1.00 90.38 83 ARG A C 1
ATOM 626 O O . ARG A 1 83 ? 8.954 -5.552 3.372 1.00 90.38 83 ARG A O 1
ATOM 633 N N . LEU A 1 84 ? 9.120 -3.963 1.777 1.00 92.19 84 LEU A N 1
ATOM 634 C CA . LEU A 1 84 ? 7.737 -3.495 1.915 1.00 92.19 84 LEU A CA 1
ATOM 635 C C . LEU A 1 84 ? 6.752 -4.644 1.660 1.00 92.19 84 LEU A C 1
ATOM 637 O O . LEU A 1 84 ? 5.924 -4.922 2.518 1.00 92.19 84 LEU A O 1
ATOM 641 N N . LEU A 1 85 ? 6.901 -5.351 0.537 1.00 94.69 85 LEU A N 1
ATOM 642 C CA . LEU A 1 85 ? 6.060 -6.501 0.195 1.00 94.69 85 LEU A CA 1
ATOM 643 C C . LEU A 1 85 ? 6.066 -7.576 1.293 1.00 94.69 85 LEU A C 1
ATOM 645 O O . LEU A 1 85 ? 5.014 -7.988 1.760 1.00 94.69 85 LEU A O 1
ATOM 649 N N . ASN A 1 86 ? 7.249 -8.025 1.708 1.00 93.88 86 ASN A N 1
ATOM 650 C CA . ASN A 1 86 ? 7.386 -9.217 2.545 1.00 93.88 86 ASN A CA 1
ATOM 651 C C . ASN A 1 86 ? 7.100 -8.963 4.032 1.00 93.88 86 ASN A C 1
ATOM 653 O O . ASN A 1 86 ? 6.842 -9.915 4.760 1.00 93.88 86 ASN A O 1
ATOM 657 N N . GLN A 1 87 ? 7.218 -7.717 4.506 1.00 92.31 87 GLN A N 1
ATOM 658 C CA . GLN A 1 87 ? 7.059 -7.385 5.931 1.00 92.31 87 GLN A CA 1
ATOM 659 C C . GLN A 1 87 ? 5.771 -6.619 6.242 1.00 92.31 87 GLN A C 1
ATOM 661 O O . GLN A 1 87 ? 5.372 -6.587 7.401 1.00 92.31 87 GLN A O 1
ATOM 666 N N . TYR A 1 88 ? 5.141 -5.987 5.245 1.00 94.50 88 TYR A N 1
ATOM 667 C CA . TYR A 1 88 ? 3.998 -5.090 5.461 1.00 94.50 88 TYR A CA 1
ATOM 668 C C . TYR A 1 88 ? 2.756 -5.456 4.648 1.00 94.50 88 TYR A C 1
ATOM 670 O O . TYR A 1 88 ? 1.743 -4.769 4.762 1.00 94.50 88 TYR A O 1
ATOM 678 N N . CYS A 1 89 ? 2.810 -6.499 3.821 1.00 96.12 89 CYS A N 1
ATOM 679 C CA . CYS A 1 89 ? 1.648 -6.984 3.088 1.00 96.12 89 CYS A CA 1
ATOM 680 C C . CYS A 1 89 ? 1.347 -8.428 3.483 1.00 96.12 89 CYS A C 1
ATOM 682 O O . CYS A 1 89 ? 2.255 -9.257 3.551 1.00 96.12 89 CYS A O 1
ATOM 684 N N . ASP A 1 90 ? 0.068 -8.732 3.704 1.00 95.69 90 ASP A N 1
ATOM 685 C CA . ASP A 1 90 ? -0.379 -10.114 3.830 1.00 95.69 90 ASP A CA 1
ATOM 686 C C . ASP A 1 90 ? -0.207 -10.809 2.462 1.00 95.69 90 ASP A C 1
ATOM 688 O O . ASP A 1 90 ? -0.707 -10.298 1.449 1.00 95.69 90 ASP A O 1
ATOM 692 N N . PRO A 1 91 ? 0.504 -11.952 2.385 1.00 95.25 91 PRO A N 1
ATOM 693 C CA . PRO A 1 91 ? 0.688 -12.683 1.133 1.00 95.25 91 PRO A CA 1
ATOM 694 C C . PRO A 1 91 ? -0.632 -13.113 0.474 1.00 95.25 91 PRO A C 1
ATOM 696 O O . PRO A 1 91 ? -0.659 -13.305 -0.740 1.00 95.25 91 PRO A O 1
ATOM 699 N N . ALA A 1 92 ? -1.725 -13.240 1.233 1.00 95.50 92 ALA A N 1
ATOM 700 C CA . ALA A 1 92 ? -3.046 -13.569 0.707 1.00 95.50 92 ALA A CA 1
ATOM 701 C C . ALA A 1 92 ? -3.757 -12.376 0.039 1.00 95.50 92 ALA A C 1
ATOM 703 O O . ALA A 1 92 ? -4.716 -12.585 -0.702 1.00 95.50 92 ALA A O 1
ATOM 704 N N . SER A 1 93 ? -3.305 -11.138 0.273 1.00 94.62 93 SER A N 1
ATOM 705 C CA . SER A 1 93 ? -3.988 -9.918 -0.184 1.00 94.62 93 SER A CA 1
ATOM 706 C C . SER A 1 93 ? -3.147 -9.034 -1.111 1.00 94.62 93 SER A C 1
ATOM 708 O O . SER A 1 93 ? -3.523 -7.890 -1.374 1.00 94.62 93 SER A O 1
ATOM 710 N N . VAL A 1 94 ? -1.998 -9.517 -1.596 1.00 96.88 94 VAL A N 1
ATOM 711 C CA . VAL A 1 94 ? -1.064 -8.730 -2.414 1.00 96.88 94 VAL A CA 1
ATOM 712 C C . VAL A 1 94 ? -0.794 -9.374 -3.770 1.00 96.88 94 VAL A C 1
ATOM 714 O O . VAL A 1 94 ? -0.644 -10.583 -3.900 1.00 96.88 94 VAL A O 1
ATOM 717 N N . THR A 1 95 ? -0.703 -8.542 -4.807 1.00 96.19 95 THR A N 1
ATOM 718 C CA . THR A 1 95 ? -0.240 -8.946 -6.140 1.00 96.19 95 THR A CA 1
ATOM 719 C C . THR A 1 95 ? 1.035 -8.184 -6.470 1.00 96.19 95 THR A C 1
ATOM 721 O O . THR A 1 95 ? 1.036 -6.954 -6.496 1.00 96.19 95 THR A O 1
ATOM 724 N N . LEU A 1 96 ? 2.120 -8.911 -6.737 1.00 95.44 96 LEU A N 1
ATOM 725 C CA . LEU A 1 96 ? 3.376 -8.325 -7.192 1.00 95.44 96 LEU A CA 1
ATOM 726 C C . LEU A 1 96 ? 3.409 -8.253 -8.719 1.00 95.44 96 LEU A C 1
ATOM 728 O O . LEU A 1 96 ? 3.138 -9.237 -9.404 1.00 95.44 96 LEU A O 1
ATOM 732 N N . ILE A 1 97 ? 3.812 -7.095 -9.236 1.00 93.75 97 ILE A N 1
ATOM 733 C CA . ILE A 1 97 ? 4.047 -6.874 -10.660 1.00 93.75 97 ILE A CA 1
ATOM 734 C C . ILE A 1 97 ? 5.471 -6.362 -10.816 1.00 93.75 97 ILE A C 1
ATOM 736 O O . ILE A 1 97 ? 5.832 -5.340 -10.235 1.00 93.75 97 ILE A O 1
ATOM 740 N N . GLU A 1 98 ? 6.264 -7.066 -11.617 1.00 91.00 98 GLU A N 1
ATOM 741 C CA . GLU A 1 98 ? 7.635 -6.681 -11.942 1.00 91.00 98 GLU A CA 1
ATOM 742 C C . GLU A 1 98 ? 7.749 -6.340 -13.424 1.00 91.00 98 GLU A C 1
ATOM 744 O O . GLU A 1 98 ? 7.158 -6.989 -14.294 1.00 91.00 98 GLU A O 1
ATOM 749 N N . TRP A 1 99 ? 8.518 -5.299 -13.716 1.00 89.00 99 TRP A N 1
ATOM 750 C CA . TRP A 1 99 ? 8.850 -4.891 -15.071 1.00 89.00 99 TRP A CA 1
ATOM 751 C C . TRP A 1 99 ? 10.296 -4.405 -15.115 1.00 89.00 99 TRP A C 1
ATOM 753 O O . TRP A 1 99 ? 10.865 -4.012 -14.097 1.00 89.00 99 TRP A O 1
ATOM 763 N N . ASP A 1 100 ? 10.880 -4.414 -16.309 1.00 86.31 100 ASP A N 1
ATOM 764 C CA . ASP A 1 100 ? 12.220 -3.883 -16.530 1.00 86.31 100 ASP A CA 1
ATOM 765 C C . ASP A 1 100 ? 12.170 -2.349 -16.628 1.00 86.31 100 ASP A C 1
ATOM 767 O O . ASP A 1 100 ? 11.711 -1.762 -17.618 1.00 86.31 100 ASP A O 1
ATOM 771 N N . GLY A 1 101 ? 12.593 -1.675 -15.561 1.00 83.56 101 GLY A N 1
ATOM 772 C CA . GLY A 1 101 ? 12.592 -0.224 -15.478 1.00 83.56 101 GLY A CA 1
ATOM 773 C C . GLY A 1 101 ? 13.418 0.314 -14.315 1.00 83.56 101 GLY A C 1
ATOM 774 O O . GLY A 1 101 ? 13.719 -0.384 -13.354 1.00 83.56 101 GLY A O 1
ATOM 775 N N . THR A 1 102 ? 13.777 1.595 -14.409 1.00 84.56 102 THR A N 1
ATOM 776 C CA . THR A 1 102 ? 14.388 2.331 -13.292 1.00 84.56 102 THR A CA 1
ATOM 777 C C . THR A 1 102 ? 13.315 2.755 -12.281 1.00 84.56 102 THR A C 1
ATOM 779 O O . THR A 1 102 ? 12.130 2.500 -12.490 1.00 84.56 102 THR A O 1
ATOM 782 N N . HIS A 1 103 ? 13.708 3.441 -11.200 1.00 86.88 103 HIS A N 1
ATOM 783 C CA . HIS A 1 103 ? 12.799 4.002 -10.188 1.00 86.88 103 HIS A CA 1
ATOM 784 C C . HIS A 1 103 ? 11.888 5.098 -10.779 1.00 86.88 103 HIS A C 1
ATOM 786 O O . HIS A 1 103 ? 12.138 6.292 -10.620 1.00 86.88 103 HIS A O 1
ATOM 792 N N . ARG A 1 104 ? 10.850 4.692 -11.517 1.00 88.12 104 ARG A N 1
ATOM 793 C CA . ARG A 1 104 ? 9.885 5.551 -12.221 1.00 88.12 104 ARG A CA 1
ATOM 794 C C . ARG A 1 104 ? 8.534 4.854 -12.379 1.00 88.12 104 ARG A C 1
ATOM 796 O O . ARG A 1 104 ? 8.442 3.632 -12.291 1.00 88.12 104 ARG A O 1
ATOM 803 N N . VAL A 1 105 ? 7.500 5.630 -12.694 1.00 91.31 105 VAL A N 1
ATOM 804 C CA . VAL A 1 105 ? 6.233 5.086 -13.206 1.00 91.31 105 VAL A CA 1
ATOM 805 C C . VAL A 1 105 ? 6.464 4.521 -14.620 1.00 91.31 105 VAL A C 1
ATOM 807 O O . VAL A 1 105 ? 7.222 5.124 -15.390 1.00 91.31 105 VAL A O 1
ATOM 810 N N . PRO A 1 106 ? 5.863 3.375 -14.988 1.00 89.88 106 PRO A N 1
ATOM 811 C CA . PRO A 1 106 ? 6.033 2.802 -16.322 1.00 89.88 106 PRO A CA 1
ATOM 812 C C . PRO A 1 106 ? 5.566 3.728 -17.439 1.00 89.88 106 PRO A C 1
ATOM 814 O O . PRO A 1 106 ? 4.632 4.504 -17.277 1.00 89.88 106 PRO A O 1
ATOM 817 N N . LEU A 1 107 ? 6.239 3.626 -18.585 1.00 89.94 107 LEU A N 1
ATOM 818 C CA . LEU A 1 107 ? 5.988 4.465 -19.764 1.00 89.94 107 LEU A CA 1
ATOM 819 C C . LEU A 1 107 ? 5.650 3.631 -21.003 1.00 89.94 107 LEU A C 1
ATOM 821 O O . LEU A 1 107 ? 4.918 4.078 -21.881 1.00 89.94 107 LEU A O 1
ATOM 825 N N . LYS A 1 108 ? 6.200 2.415 -21.097 1.00 92.00 108 LYS A N 1
ATOM 826 C CA . LYS A 1 108 ? 5.963 1.521 -22.230 1.00 92.00 108 LYS A CA 1
ATOM 827 C C . LYS A 1 108 ? 4.568 0.924 -22.101 1.00 92.00 108 LYS A C 1
ATOM 829 O O . LYS A 1 108 ? 4.226 0.388 -21.048 1.00 92.00 108 LYS A O 1
ATOM 834 N N . LYS A 1 109 ? 3.805 0.929 -23.198 1.00 91.81 109 LYS A N 1
ATOM 835 C CA . LYS A 1 109 ? 2.476 0.300 -23.265 1.00 91.81 109 LYS A CA 1
ATOM 836 C C . LYS A 1 109 ? 2.489 -1.132 -22.715 1.00 91.81 109 LYS A C 1
ATOM 838 O O . LYS A 1 109 ? 1.630 -1.490 -21.925 1.00 91.81 109 LYS A O 1
ATOM 843 N N . THR A 1 110 ? 3.509 -1.912 -23.071 1.00 92.56 110 THR A N 1
ATOM 844 C CA . THR A 1 110 ? 3.676 -3.302 -22.622 1.00 92.56 110 THR A CA 1
ATOM 845 C C . THR A 1 110 ? 3.758 -3.457 -21.104 1.00 92.56 110 THR A C 1
ATOM 847 O O . THR A 1 110 ? 3.349 -4.489 -20.587 1.00 92.56 110 THR A O 1
ATOM 850 N N . ASP A 1 111 ? 4.285 -2.462 -20.389 1.00 92.62 111 ASP A N 1
ATOM 851 C CA . ASP A 1 111 ? 4.382 -2.486 -18.926 1.00 92.62 111 ASP A CA 1
ATOM 852 C C . ASP A 1 111 ? 3.133 -1.880 -18.276 1.00 92.62 111 ASP A C 1
ATOM 854 O O . ASP A 1 111 ? 2.672 -2.369 -17.248 1.00 92.62 111 ASP A O 1
ATOM 858 N N . ILE A 1 112 ? 2.531 -0.869 -18.912 1.00 92.81 112 ILE A N 1
ATOM 859 C CA . ILE A 1 112 ? 1.241 -0.308 -18.492 1.00 92.81 112 ILE A CA 1
ATOM 860 C C . ILE A 1 112 ? 0.143 -1.374 -18.532 1.00 92.81 112 ILE A C 1
ATOM 862 O O . ILE A 1 112 ? -0.584 -1.533 -17.553 1.00 92.81 112 ILE A O 1
ATOM 866 N N . ASP A 1 113 ? 0.057 -2.153 -19.611 1.00 92.00 113 ASP A N 1
ATOM 867 C CA . ASP A 1 113 ? -0.956 -3.202 -19.762 1.00 92.00 113 ASP A CA 1
ATOM 868 C C . ASP A 1 113 ? -0.856 -4.254 -18.638 1.00 92.00 113 ASP A C 1
ATOM 870 O O . ASP A 1 113 ? -1.877 -4.695 -18.103 1.00 92.00 113 ASP A O 1
ATOM 874 N N . LYS A 1 114 ? 0.371 -4.600 -18.211 1.00 90.62 114 LYS A N 1
ATOM 875 C CA . LYS A 1 114 ? 0.622 -5.525 -17.088 1.00 90.62 114 LYS A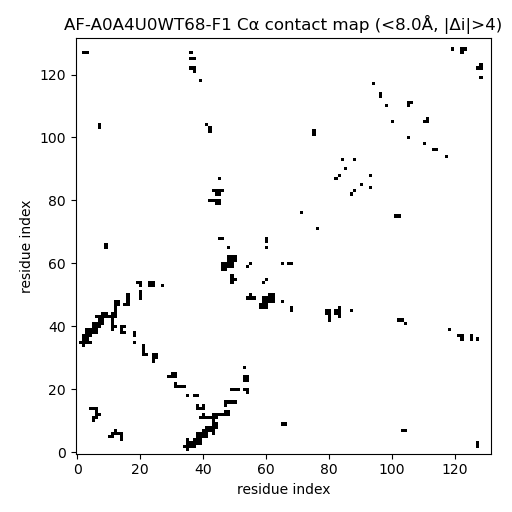 CA 1
ATOM 876 C C . LYS A 1 114 ? 0.127 -4.991 -15.747 1.00 90.62 114 LYS A C 1
ATOM 878 O O . LYS A 1 114 ? -0.151 -5.791 -14.862 1.00 90.62 114 LYS A O 1
ATOM 883 N N . ILE A 1 115 ? 0.034 -3.671 -15.585 1.00 92.12 115 ILE A N 1
ATOM 884 C CA . ILE A 1 115 ? -0.403 -3.019 -14.345 1.00 92.12 115 ILE A CA 1
ATOM 885 C C . ILE A 1 115 ? -1.908 -2.784 -14.342 1.00 92.12 115 ILE A C 1
ATOM 887 O O . ILE A 1 115 ? -2.570 -3.039 -13.339 1.00 92.12 115 ILE A O 1
ATOM 891 N N . VAL A 1 116 ? -2.469 -2.341 -15.467 1.00 94.75 116 VAL A N 1
ATOM 892 C CA . VAL A 1 116 ? -3.902 -2.039 -15.570 1.00 94.75 116 VAL A CA 1
ATOM 893 C C . VAL A 1 116 ? -4.749 -3.287 -15.321 1.00 94.75 116 VAL A C 1
ATOM 895 O O . VAL A 1 116 ? -5.733 -3.210 -14.587 1.00 94.75 116 VAL A O 1
ATOM 898 N N . ALA A 1 117 ? -4.373 -4.444 -15.875 1.00 93.62 117 ALA A N 1
ATOM 899 C CA . ALA A 1 117 ? -5.177 -5.656 -15.730 1.00 93.62 117 ALA A CA 1
ATOM 900 C C . ALA A 1 117 ? -5.359 -6.097 -14.255 1.00 93.62 117 ALA A C 1
ATOM 902 O O . ALA A 1 117 ? -6.508 -6.278 -13.839 1.00 93.62 117 ALA A O 1
ATOM 903 N N . PRO A 1 118 ? -4.303 -6.193 -13.421 1.00 95.12 118 PRO A N 1
ATOM 904 C CA . PRO A 1 118 ? -4.448 -6.443 -11.985 1.00 95.12 118 PRO A CA 1
ATOM 905 C C . PRO A 1 118 ? -5.215 -5.359 -11.223 1.00 95.12 118 PRO A C 1
ATOM 907 O O . PRO A 1 118 ? -5.971 -5.699 -10.319 1.00 95.12 118 PRO A O 1
ATOM 910 N N . ILE A 1 119 ? -5.086 -4.078 -11.597 1.00 95.62 119 ILE A N 1
ATOM 911 C CA . ILE A 1 119 ? -5.862 -2.990 -10.970 1.00 95.62 119 ILE A CA 1
ATOM 912 C C . ILE A 1 119 ? -7.361 -3.191 -11.207 1.00 95.62 119 ILE A C 1
ATOM 914 O O . ILE A 1 119 ? -8.161 -3.104 -10.279 1.00 95.62 119 ILE A O 1
ATOM 918 N N . ILE A 1 120 ? -7.756 -3.498 -12.444 1.00 95.31 120 ILE A N 1
ATOM 919 C CA . ILE A 1 120 ? -9.159 -3.777 -12.762 1.00 95.31 120 ILE A CA 1
ATOM 920 C C . ILE A 1 120 ? -9.632 -5.056 -12.064 1.00 95.31 120 ILE A C 1
ATOM 922 O O . ILE A 1 120 ? -10.769 -5.108 -11.597 1.00 95.31 120 ILE A O 1
ATOM 926 N N . LYS A 1 121 ? -8.773 -6.077 -11.961 1.00 95.25 121 LYS A N 1
ATOM 927 C CA . LYS A 1 121 ? -9.079 -7.315 -11.235 1.00 95.25 121 LYS A CA 1
ATOM 928 C C . LYS A 1 121 ? -9.377 -7.038 -9.757 1.00 95.25 121 LYS A C 1
ATOM 930 O O . LYS A 1 121 ? -10.470 -7.375 -9.312 1.00 95.25 121 LYS A O 1
ATOM 935 N N . VAL A 1 122 ? -8.474 -6.373 -9.031 1.00 95.88 122 VAL A N 1
ATOM 936 C CA . VAL A 1 122 ? -8.685 -6.074 -7.602 1.00 95.88 122 VAL A CA 1
ATOM 937 C C . VAL A 1 122 ? -9.871 -5.133 -7.396 1.00 95.88 122 VAL A C 1
ATOM 939 O O . VAL A 1 122 ? -10.631 -5.297 -6.445 1.00 95.88 122 VAL A O 1
ATOM 942 N N . ALA A 1 123 ? -10.113 -4.199 -8.322 1.00 95.06 123 ALA A N 1
ATOM 943 C CA . ALA A 1 123 ? -11.304 -3.360 -8.272 1.00 95.06 123 ALA A CA 1
ATOM 944 C C . ALA A 1 123 ? -12.596 -4.191 -8.367 1.00 95.06 123 ALA A C 1
ATOM 946 O O . ALA A 1 123 ? -13.554 -3.913 -7.651 1.00 95.06 123 ALA A O 1
ATOM 947 N N . LYS A 1 124 ? -12.636 -5.232 -9.208 1.00 94.44 124 LYS A N 1
ATOM 948 C CA . LYS A 1 124 ? -13.785 -6.151 -9.285 1.00 94.44 124 LYS A CA 1
ATOM 949 C C . LYS A 1 124 ? -13.929 -6.992 -8.021 1.00 94.44 124 LYS A C 1
ATOM 951 O O . LYS A 1 124 ? -15.019 -7.058 -7.467 1.00 94.44 124 LYS A O 1
ATOM 956 N N . GLU A 1 125 ? -12.837 -7.591 -7.552 1.00 94.06 125 GLU A N 1
ATOM 957 C CA . GLU A 1 125 ? -12.827 -8.462 -6.364 1.00 94.06 125 GLU A CA 1
ATOM 958 C C . GLU A 1 125 ? -13.256 -7.726 -5.092 1.00 94.06 125 GLU A C 1
ATOM 960 O O . GLU A 1 125 ? -13.863 -8.315 -4.204 1.00 94.06 125 GLU A O 1
ATOM 965 N N . THR A 1 126 ? -12.991 -6.422 -5.025 1.00 93.56 126 THR A N 1
ATOM 966 C CA . THR A 1 126 ? -13.333 -5.582 -3.872 1.00 93.56 126 THR A CA 1
ATOM 967 C C . THR A 1 126 ? -14.648 -4.810 -4.025 1.00 93.56 126 THR A C 1
ATOM 969 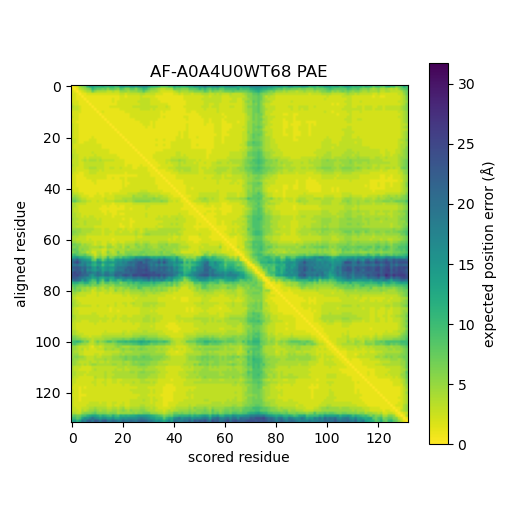O O . THR A 1 126 ? -14.983 -3.988 -3.171 1.00 93.56 126 THR A O 1
ATOM 972 N N . GLY A 1 127 ? -15.401 -5.039 -5.109 1.00 91.88 127 GLY A N 1
ATOM 973 C CA . GLY A 1 127 ? -16.661 -4.334 -5.382 1.00 91.88 127 GLY A CA 1
ATOM 974 C C . GLY A 1 127 ? -16.496 -2.847 -5.726 1.00 91.88 127 GLY A C 1
ATOM 975 O O . GLY A 1 127 ? -17.468 -2.099 -5.749 1.00 91.88 127 GLY A O 1
ATOM 976 N N . ALA A 1 128 ? -15.269 -2.407 -6.001 1.00 91.50 128 ALA A N 1
ATOM 977 C CA . ALA A 1 128 ? -14.929 -1.051 -6.418 1.00 91.50 128 ALA A CA 1
ATOM 978 C C . ALA A 1 128 ? -15.162 -0.802 -7.924 1.00 91.50 128 ALA A C 1
ATOM 980 O O . ALA A 1 128 ? -15.152 0.346 -8.371 1.00 91.50 128 ALA A O 1
ATOM 981 N N . TYR A 1 129 ? -15.351 -1.859 -8.717 1.00 88.00 129 TYR A N 1
ATOM 982 C CA . TYR A 1 129 ? -15.637 -1.770 -10.146 1.00 88.00 129 TYR A CA 1
ATOM 983 C C . TYR A 1 129 ? -17.142 -1.652 -10.403 1.00 88.00 129 TYR A C 1
ATOM 985 O O . TYR A 1 129 ? -17.907 -2.555 -10.068 1.00 88.00 129 TYR A O 1
ATOM 993 N N . ILE A 1 130 ? -17.559 -0.561 -11.048 1.00 82.06 130 ILE A N 1
ATOM 994 C CA . ILE A 1 130 ? -18.944 -0.368 -11.486 1.00 82.06 130 ILE A CA 1
ATOM 995 C C . ILE A 1 130 ? -19.077 -0.946 -12.893 1.00 82.06 130 ILE A C 1
ATOM 997 O O . ILE A 1 130 ? -18.443 -0.465 -13.832 1.00 82.06 130 ILE A O 1
ATOM 1001 N N . GLN A 1 131 ? -19.904 -1.977 -13.033 1.00 65.56 131 GLN A N 1
ATOM 1002 C CA . GLN A 1 131 ? -20.363 -2.439 -14.335 1.00 65.56 131 GLN A CA 1
ATOM 1003 C C . GLN A 1 131 ? -21.592 -1.594 -14.689 1.00 65.56 131 GLN A C 1
ATOM 1005 O O . GLN A 1 131 ? -22.614 -1.697 -14.012 1.00 65.56 131 GLN A O 1
ATOM 1010 N N . LEU A 1 132 ? -21.432 -0.678 -15.649 1.00 55.47 132 LEU A N 1
ATOM 1011 C CA . LEU A 1 132 ? -22.546 0.090 -16.213 1.00 55.47 132 LEU A CA 1
ATOM 1012 C C . LEU A 1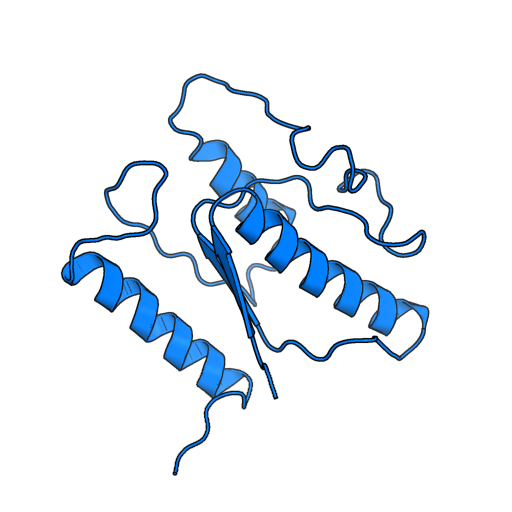 132 ? -23.460 -0.819 -17.038 1.00 55.47 132 LEU A C 1
ATOM 1014 O O . LEU A 1 132 ? -22.914 -1.723 -17.715 1.00 55.47 132 LEU A O 1
#

Foldseek 3Di:
DAAEEEAAELGLLARLLQVLQQVLCCVPPVGDPDRHQYYHRHLYFDQHEDPDPSSDDPSHDHPVCSVPPDPCPPPLCVVRVVCCPPPRDDPVLDDDDDDPDHRDDDDDPVRVVSRVVVVQVSCVVRVVDDDD

Sequence (132 aa):
PWVGLLGFSQGAKLAASLLYEQQIQMEKLGKADTDYKFAVLLAGRSPLVSFSELSKSPATVAAGAISEGFFYDGDNGLHLHRRLLNQYCDPASVTLIEWDGTHRVPLKKTDIDKIVAPIIKVAKETGAYIQL

Organism: NCBI:txid331657

Mean predicted aligned error: 4.57 Å